Protein AF-A0A822DID0-F1 (afdb_monomer)

Secondary structure (DSSP, 8-state):
-TTTTT-HHHHHHHHHHT-STTHHHHHHT----SGGGSTTSTT-S-SSHHHHHHHTT-HHHHHHH-

Solvent-accessible surface area (backbone atoms only — not comparable to full-atom values): 3893 Å² total; per-residue (Å²): 108,46,76,82,70,68,36,60,70,58,45,52,49,50,52,64,72,27,64,55,84,68,46,39,61,50,60,60,66,38,68,49,78,51,81,68,30,31,87,94,38,99,58,48,34,77,36,25,58,58,36,37,25,60,73,66,73,33,62,74,55,42,63,74,72,107

Sequence (66 aa):
LAIVKREANMVDWLLSHASLEPYKHGLLAARATGDFFKIDQPSYYGETPLGFACCTNQWDMVEILL

Mean predicted aligned error: 3.61 Å

Foldseek 3Di:
DCLVVVPLVVLLVCLVVLVPPPSNVCQQPQFPPPPCQDPVHPNPQPRGQLSNCVVVVVVSSNVSSD

Structure (mmCIF, N/CA/C/O backbone):
data_AF-A0A822DID0-F1
#
_entry.id   AF-A0A822DID0-F1
#
loop_
_atom_site.group_PDB
_atom_site.id
_atom_site.type_symbol
_atom_site.label_atom_id
_atom_site.label_alt_id
_atom_site.label_comp_id
_atom_site.label_asym_id
_atom_site.label_entity_id
_atom_site.label_seq_id
_atom_site.pdbx_PDB_ins_code
_atom_site.Cartn_x
_atom_site.Cartn_y
_atom_site.Cartn_z
_atom_site.occupancy
_atom_site.B_iso_or_equiv
_atom_site.auth_seq_id
_atom_site.auth_comp_id
_atom_site.auth_asym_id
_atom_site.auth_atom_id
_atom_site.pdbx_PDB_model_num
ATOM 1 N N . LEU A 1 1 ? 1.477 -8.065 -1.414 1.00 84.62 1 LEU A N 1
ATOM 2 C CA . LEU A 1 1 ? 2.158 -8.819 -0.329 1.00 84.62 1 LEU A CA 1
ATOM 3 C C . LEU A 1 1 ? 3.424 -8.119 0.166 1.00 84.62 1 LEU A C 1
ATOM 5 O O . LEU A 1 1 ? 3.538 -7.978 1.373 1.00 84.62 1 LEU A O 1
ATOM 9 N N . ALA A 1 2 ? 4.317 -7.631 -0.708 1.00 93.19 2 ALA A N 1
ATOM 10 C CA . ALA A 1 2 ? 5.538 -6.906 -0.307 1.00 93.19 2 ALA A CA 1
ATOM 11 C C . ALA A 1 2 ? 5.286 -5.752 0.688 1.00 93.19 2 ALA A C 1
ATOM 13 O O . ALA A 1 2 ? 5.890 -5.721 1.754 1.00 93.19 2 ALA A O 1
ATOM 14 N N . ILE A 1 3 ? 4.298 -4.894 0.407 1.00 95.00 3 ILE A N 1
ATOM 15 C CA . ILE A 1 3 ? 3.882 -3.793 1.302 1.00 95.00 3 ILE A CA 1
ATOM 16 C C . ILE A 1 3 ? 3.328 -4.324 2.638 1.00 95.00 3 ILE A C 1
ATOM 18 O O . ILE A 1 3 ? 3.614 -3.793 3.702 1.00 95.00 3 ILE A O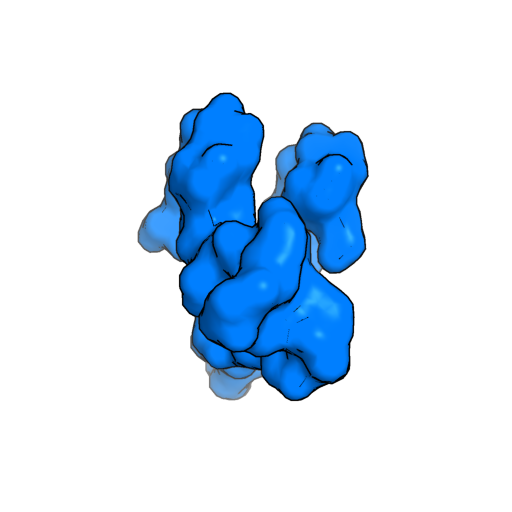 1
ATOM 22 N N . VAL A 1 4 ? 2.578 -5.432 2.629 1.00 94.00 4 VAL A N 1
ATOM 23 C CA . VAL A 1 4 ? 2.073 -6.059 3.870 1.00 94.00 4 VAL A CA 1
ATOM 24 C C . VAL A 1 4 ? 3.233 -6.529 4.758 1.00 94.00 4 VAL A C 1
ATOM 26 O O . VAL A 1 4 ? 3.135 -6.479 5.980 1.00 94.00 4 VAL A O 1
ATOM 29 N N . LYS A 1 5 ? 4.335 -6.978 4.147 1.00 95.94 5 LYS A N 1
ATOM 30 C CA . LYS A 1 5 ? 5.552 -7.434 4.831 1.00 95.94 5 LYS A CA 1
ATOM 31 C C . LYS A 1 5 ? 6.557 -6.316 5.128 1.00 95.94 5 LYS A C 1
ATOM 33 O O . LYS A 1 5 ? 7.550 -6.598 5.787 1.00 95.94 5 LYS A O 1
ATOM 38 N N . ARG A 1 6 ? 6.284 -5.073 4.707 1.00 94.50 6 ARG A N 1
ATOM 39 C CA . ARG A 1 6 ? 7.195 -3.919 4.827 1.00 94.50 6 ARG A CA 1
ATOM 40 C C . ARG A 1 6 ? 8.561 -4.157 4.170 1.00 94.50 6 ARG A C 1
ATOM 42 O O . ARG A 1 6 ? 9.595 -3.734 4.676 1.00 94.50 6 ARG A O 1
ATOM 49 N N . GLU A 1 7 ? 8.575 -4.865 3.043 1.00 96.00 7 GLU A N 1
ATOM 50 C CA . GLU A 1 7 ? 9.810 -5.178 2.317 1.00 96.00 7 GLU A CA 1
ATOM 51 C C . GLU A 1 7 ? 10.090 -4.144 1.219 1.00 96.00 7 GLU A C 1
ATOM 53 O O . GLU A 1 7 ? 9.818 -4.390 0.042 1.00 96.00 7 GLU A O 1
ATOM 58 N N . ALA A 1 8 ? 10.658 -2.998 1.607 1.00 94.25 8 ALA A N 1
ATOM 59 C CA . ALA A 1 8 ? 10.971 -1.871 0.717 1.00 94.25 8 ALA A CA 1
ATOM 60 C C . ALA A 1 8 ? 11.746 -2.286 -0.540 1.00 94.25 8 ALA A C 1
ATOM 62 O O . ALA A 1 8 ? 11.300 -2.047 -1.657 1.00 94.25 8 ALA A O 1
ATOM 63 N N . ASN A 1 9 ? 12.845 -3.024 -0.355 1.00 93.94 9 ASN A N 1
ATOM 64 C CA . ASN A 1 9 ? 13.691 -3.478 -1.459 1.00 93.94 9 ASN A CA 1
ATOM 65 C C . ASN A 1 9 ? 12.921 -4.340 -2.471 1.00 93.94 9 ASN A C 1
ATOM 67 O O . ASN A 1 9 ? 13.196 -4.284 -3.666 1.00 93.94 9 ASN A O 1
ATOM 71 N N . MET A 1 10 ? 11.956 -5.145 -2.010 1.00 93.12 10 MET A N 1
ATOM 72 C CA . MET A 1 10 ? 11.125 -5.949 -2.906 1.00 93.12 10 MET A CA 1
ATOM 73 C C . MET A 1 10 ? 10.110 -5.077 -3.648 1.00 93.12 10 MET A C 1
ATOM 75 O O . MET A 1 10 ? 9.849 -5.331 -4.820 1.00 93.12 10 MET A O 1
ATOM 79 N N . VAL A 1 11 ? 9.550 -4.051 -3.000 1.00 93.25 11 VAL A N 1
ATOM 80 C CA . VAL A 1 11 ? 8.672 -3.075 -3.666 1.00 93.25 11 VAL A CA 1
ATOM 81 C C . VAL A 1 11 ? 9.444 -2.322 -4.752 1.00 93.25 11 VAL A C 1
ATOM 83 O O . VAL A 1 11 ? 8.996 -2.305 -5.897 1.00 93.25 11 VAL A O 1
ATOM 86 N N . ASP A 1 12 ? 10.635 -1.809 -4.441 1.00 91.62 12 ASP A N 1
ATOM 87 C CA . ASP A 1 12 ? 11.512 -1.142 -5.412 1.00 91.62 12 ASP A CA 1
ATOM 88 C C . ASP A 1 12 ? 11.906 -2.067 -6.563 1.00 91.62 12 ASP A C 1
ATOM 90 O O . ASP 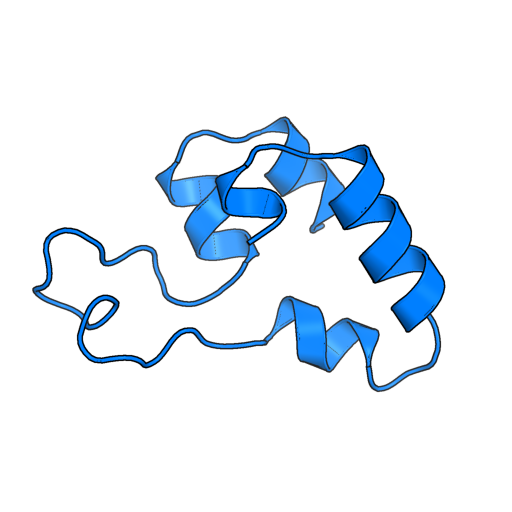A 1 12 ? 11.862 -1.690 -7.738 1.00 91.62 12 ASP A O 1
ATOM 94 N N . TRP A 1 13 ? 12.256 -3.315 -6.251 1.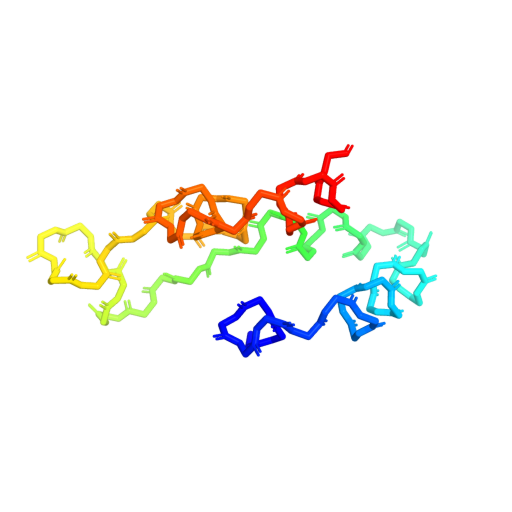00 90.75 13 TRP A N 1
ATOM 95 C CA . TRP A 1 13 ? 12.582 -4.311 -7.265 1.00 90.75 13 TRP A CA 1
ATOM 96 C C . TRP A 1 13 ? 11.386 -4.578 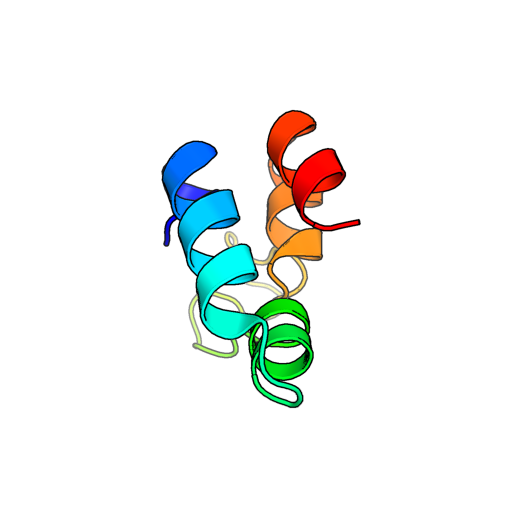-8.190 1.00 90.75 13 TRP A C 1
ATOM 98 O O . TRP A 1 13 ? 11.540 -4.564 -9.409 1.00 90.75 13 TRP A O 1
ATOM 108 N N . LEU A 1 14 ? 10.178 -4.736 -7.640 1.00 89.94 14 LEU A N 1
ATOM 109 C CA . LEU A 1 14 ? 8.958 -4.944 -8.425 1.00 89.94 14 LEU A CA 1
ATOM 110 C C . LEU A 1 14 ? 8.642 -3.743 -9.323 1.00 89.94 14 LEU A C 1
ATOM 112 O O . LEU A 1 14 ? 8.354 -3.932 -10.503 1.00 89.94 14 LEU A O 1
ATOM 116 N N . LEU A 1 15 ? 8.721 -2.516 -8.801 1.00 89.12 15 LEU A N 1
ATOM 117 C CA . LEU A 1 15 ? 8.433 -1.302 -9.571 1.00 89.12 15 LEU A CA 1
ATOM 118 C C . LEU A 1 15 ? 9.493 -1.025 -10.647 1.00 89.12 15 LEU A C 1
ATOM 120 O O . LEU A 1 15 ? 9.151 -0.572 -11.739 1.00 89.12 15 LEU A O 1
ATOM 124 N N . SER A 1 16 ? 10.763 -1.330 -10.369 1.00 87.31 16 SER A N 1
ATOM 125 C CA . SER A 1 16 ? 11.860 -1.193 -11.336 1.00 87.31 16 SER A CA 1
ATOM 126 C C . SER A 1 16 ? 11.846 -2.269 -12.422 1.00 87.31 16 SER A C 1
ATOM 128 O O . SER A 1 16 ? 12.249 -1.981 -13.545 1.00 87.31 16 SER A O 1
ATOM 130 N N . HIS A 1 17 ? 11.356 -3.481 -12.144 1.00 82.50 17 HIS A N 1
ATOM 131 C CA . HIS A 1 17 ? 11.240 -4.557 -13.142 1.00 82.50 17 HIS A CA 1
ATOM 132 C C . HIS A 1 17 ? 9.911 -4.518 -13.906 1.00 82.50 17 HIS A C 1
ATOM 134 O O . HIS A 1 17 ? 9.832 -5.008 -15.030 1.00 82.50 17 HIS A O 1
ATOM 140 N N . ALA A 1 18 ? 8.886 -3.871 -13.349 1.00 75.69 18 ALA A N 1
ATOM 141 C CA . ALA A 1 18 ? 7.649 -3.529 -14.049 1.00 75.69 18 ALA A CA 1
ATOM 142 C C . ALA A 1 18 ? 7.757 -2.235 -14.879 1.00 75.69 18 ALA A C 1
ATOM 144 O O . ALA A 1 18 ? 6.741 -1.713 -15.329 1.00 75.69 18 ALA A O 1
ATOM 145 N N . SER A 1 19 ? 8.972 -1.714 -15.084 1.00 62.19 19 SER A N 1
ATOM 146 C CA . SER A 1 19 ? 9.260 -0.415 -15.715 1.00 62.19 19 SER A CA 1
ATOM 147 C C . SER A 1 19 ? 8.861 -0.295 -17.190 1.00 62.19 19 SER A C 1
ATOM 149 O O . SER A 1 19 ? 8.915 0.801 -17.744 1.00 62.19 19 SER A O 1
ATOM 151 N N . LEU A 1 20 ? 8.419 -1.381 -17.828 1.00 62.66 20 LEU A N 1
ATOM 152 C CA . LEU A 1 20 ? 7.734 -1.298 -19.112 1.00 62.66 20 LEU A CA 1
ATOM 153 C C . LEU A 1 20 ? 6.273 -0.903 -18.872 1.00 62.66 20 LEU A C 1
ATOM 155 O O . LEU A 1 20 ? 5.499 -1.644 -18.266 1.00 62.66 20 LEU A O 1
ATOM 159 N N . GLU A 1 21 ? 5.875 0.260 -19.380 1.00 62.47 21 GLU A N 1
ATOM 160 C CA . GLU A 1 21 ? 4.457 0.577 -19.544 1.00 62.47 21 GLU A CA 1
ATOM 161 C C . GLU A 1 21 ? 3.773 -0.536 -20.351 1.00 62.47 21 GLU A C 1
ATOM 163 O O . GLU A 1 21 ? 4.348 -0.989 -21.348 1.00 62.47 21 GLU A O 1
ATOM 168 N N . PRO A 1 22 ? 2.579 -1.024 -19.957 1.00 67.94 22 PRO A N 1
ATOM 169 C CA . PRO A 1 22 ? 1.626 -0.503 -18.959 1.00 67.94 22 PRO A CA 1
ATOM 170 C C . PRO A 1 22 ? 1.698 -1.162 -17.560 1.00 67.94 22 PRO A C 1
ATOM 172 O O 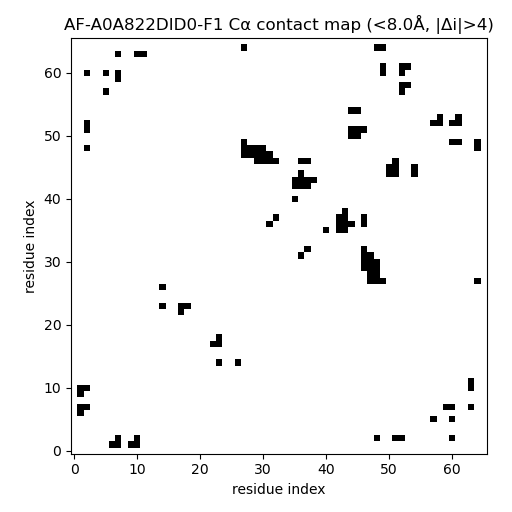. PRO A 1 22 ? 0.795 -0.994 -16.733 1.00 67.94 22 PRO A O 1
ATOM 175 N N . TYR A 1 23 ? 2.720 -1.979 -17.286 1.00 78.75 23 TYR A N 1
ATOM 176 C CA . TYR A 1 23 ? 2.738 -2.866 -16.117 1.00 78.75 23 TYR A CA 1
ATOM 177 C C . TYR A 1 23 ? 2.905 -2.116 -14.793 1.00 78.75 23 TYR A C 1
ATOM 179 O O . TYR A 1 23 ? 2.270 -2.485 -13.803 1.00 78.75 23 TYR A O 1
ATOM 187 N N . LYS A 1 24 ? 3.684 -1.027 -14.774 1.00 83.44 24 LYS A N 1
ATOM 188 C CA . LYS A 1 24 ? 3.841 -0.167 -13.593 1.00 83.44 24 LYS A CA 1
ATOM 189 C C . LYS A 1 24 ? 2.512 0.458 -13.162 1.00 83.44 24 LYS A C 1
ATOM 191 O O . LYS A 1 24 ? 2.132 0.327 -11.998 1.00 83.44 24 LYS A O 1
ATOM 196 N N . HIS A 1 25 ? 1.769 1.070 -14.087 1.00 84.19 25 HIS A N 1
ATOM 197 C CA . HIS A 1 25 ? 0.440 1.614 -13.780 1.00 84.19 25 HIS A CA 1
ATOM 198 C C . HIS A 1 25 ? -0.529 0.523 -13.333 1.00 84.19 25 HIS A C 1
ATOM 200 O O . HIS A 1 25 ? -1.280 0.733 -12.383 1.00 84.19 25 HIS A O 1
ATOM 206 N N . GLY A 1 26 ? -0.480 -0.653 -13.964 1.00 88.19 26 GLY A N 1
ATOM 207 C CA . GLY A 1 26 ? -1.281 -1.803 -13.551 1.00 88.19 26 GLY A CA 1
ATOM 208 C C . GLY A 1 26 ? -1.012 -2.226 -12.106 1.00 88.19 26 GLY A C 1
ATOM 209 O O . GLY A 1 26 ? -1.958 -2.481 -11.367 1.00 88.19 26 GLY A O 1
ATOM 210 N N . LEU A 1 27 ? 0.255 -2.252 -11.677 1.00 88.75 27 LEU A N 1
ATOM 211 C CA . LEU A 1 27 ? 0.624 -2.579 -10.297 1.00 88.75 27 LEU A CA 1
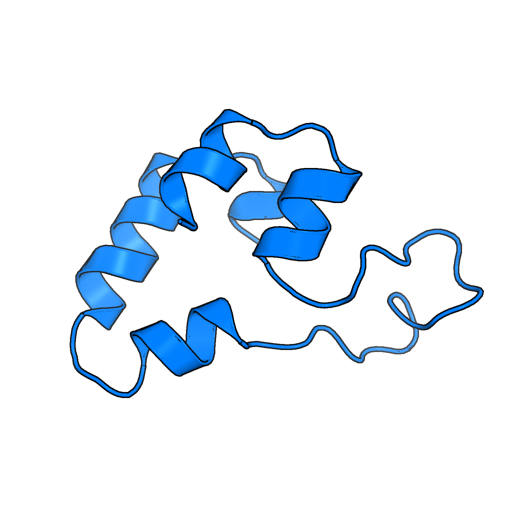ATOM 212 C C . LEU A 1 27 ? 0.171 -1.509 -9.302 1.00 88.75 27 LEU A C 1
ATOM 214 O O . LEU A 1 27 ? -0.385 -1.861 -8.264 1.00 88.75 27 LEU A O 1
ATOM 218 N N . LEU A 1 28 ? 0.370 -0.226 -9.613 1.00 91.75 28 LEU A N 1
ATOM 219 C CA . LEU A 1 28 ? -0.020 0.882 -8.732 1.00 91.75 28 LEU A CA 1
ATOM 220 C C . LEU A 1 28 ? -1.545 1.041 -8.627 1.00 91.75 28 LEU A C 1
ATOM 222 O O . LEU A 1 28 ? -2.052 1.422 -7.574 1.00 91.75 28 LEU A O 1
ATOM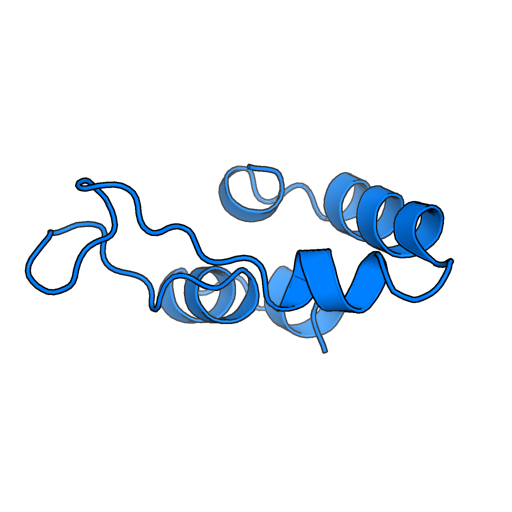 226 N N . ALA A 1 29 ? -2.280 0.713 -9.692 1.00 92.38 29 ALA A N 1
ATOM 227 C CA . ALA A 1 29 ? -3.740 0.761 -9.738 1.00 92.38 29 ALA A CA 1
ATOM 228 C C . ALA A 1 29 ? -4.417 -0.575 -9.376 1.00 92.38 29 ALA A C 1
ATOM 230 O O . ALA A 1 29 ? -5.648 -0.658 -9.397 1.00 92.38 29 ALA A O 1
ATOM 231 N N . ALA A 1 30 ? -3.648 -1.625 -9.065 1.00 92.38 30 ALA A N 1
ATOM 232 C CA . ALA A 1 30 ? -4.194 -2.939 -8.748 1.00 92.38 30 ALA A CA 1
ATOM 233 C C . ALA A 1 30 ? -5.126 -2.859 -7.533 1.00 92.38 30 ALA A C 1
ATOM 235 O O . ALA A 1 30 ? -4.753 -2.333 -6.485 1.00 92.38 30 ALA A O 1
ATOM 236 N N . ARG A 1 31 ? -6.335 -3.416 -7.662 1.00 94.62 31 ARG A N 1
ATOM 237 C CA . ARG A 1 31 ? -7.329 -3.427 -6.585 1.00 94.62 31 ARG A CA 1
ATOM 238 C C . ARG A 1 31 ? -7.421 -4.794 -5.923 1.00 94.62 31 ARG A C 1
ATOM 240 O O . ARG A 1 31 ? -7.637 -5.804 -6.589 1.00 94.62 31 ARG A O 1
ATOM 247 N N . ALA A 1 32 ? -7.320 -4.821 -4.601 1.00 93.75 32 ALA A N 1
ATOM 248 C CA . ALA A 1 32 ? -7.626 -5.985 -3.785 1.00 93.75 32 ALA A CA 1
ATOM 249 C C . ALA A 1 32 ? -9.140 -6.040 -3.519 1.00 93.75 32 ALA A C 1
ATOM 251 O O . ALA A 1 32 ? -9.607 -5.547 -2.503 1.00 93.75 32 ALA A O 1
ATOM 252 N N . THR A 1 33 ? -9.914 -6.628 -4.438 1.00 93.94 33 THR A N 1
ATOM 253 C CA . THR A 1 33 ? -11.395 -6.674 -4.372 1.00 93.94 33 THR A CA 1
ATOM 254 C C . THR A 1 33 ? -11.959 -7.962 -3.760 1.00 93.94 33 THR A C 1
ATOM 256 O O . THR A 1 33 ? -13.150 -8.248 -3.897 1.00 93.94 33 THR A O 1
ATOM 259 N N . GLY A 1 34 ? -11.110 -8.794 -3.151 1.00 92.88 34 GLY A N 1
ATOM 260 C CA . GLY A 1 34 ? -11.557 -10.012 -2.472 1.00 92.88 34 GLY A CA 1
ATOM 261 C C . GLY A 1 34 ? -12.473 -9.688 -1.291 1.00 92.88 34 GLY A C 1
ATOM 262 O O . GLY A 1 34 ? -12.361 -8.612 -0.709 1.00 92.88 34 GLY A O 1
ATOM 263 N N . ASP A 1 35 ? -13.346 -10.624 -0.906 1.00 94.88 35 ASP A N 1
ATOM 264 C CA . ASP A 1 35 ? -14.354 -10.397 0.144 1.00 94.88 35 ASP A CA 1
ATOM 265 C C . ASP A 1 35 ? -13.763 -9.877 1.460 1.00 94.88 35 ASP A C 1
ATOM 267 O O . ASP A 1 35 ? -14.391 -9.065 2.125 1.00 94.88 35 ASP A O 1
ATOM 271 N N . PHE A 1 36 ? -12.531 -10.274 1.789 1.00 92.38 36 PHE A N 1
ATOM 272 C CA . PHE A 1 36 ? -11.794 -9.827 2.973 1.00 92.38 36 PHE A CA 1
ATOM 273 C C . PHE A 1 36 ? -11.457 -8.321 2.987 1.00 92.38 36 PHE A C 1
ATOM 275 O O . PHE A 1 36 ? -11.280 -7.740 4.054 1.00 92.38 36 PHE A O 1
ATOM 282 N N . PHE A 1 37 ? -11.370 -7.687 1.815 1.00 93.50 37 PHE A N 1
ATOM 283 C CA . PHE A 1 37 ? -10.948 -6.293 1.634 1.00 93.50 37 PHE A CA 1
ATOM 284 C C . PHE A 1 37 ? -12.097 -5.368 1.216 1.00 93.50 37 PHE A C 1
ATOM 286 O O . PHE A 1 37 ? -11.838 -4.255 0.769 1.00 93.50 37 PHE A O 1
ATOM 293 N N . LYS A 1 38 ? -13.355 -5.813 1.322 1.00 93.69 38 LYS A N 1
ATOM 294 C CA . LYS A 1 38 ? -14.527 -4.990 0.993 1.00 93.69 38 LYS A CA 1
ATOM 295 C C . LYS A 1 38 ? -14.773 -3.907 2.039 1.00 93.69 38 LYS A C 1
ATOM 297 O O . LYS A 1 38 ? -14.421 -4.064 3.207 1.00 93.69 38 LYS A O 1
ATOM 302 N N . ILE A 1 39 ? -15.438 -2.832 1.613 1.00 86.38 39 ILE A N 1
ATOM 303 C CA . ILE A 1 39 ? -16.014 -1.847 2.532 1.00 86.38 39 ILE A CA 1
ATOM 304 C C . ILE A 1 39 ? -16.910 -2.578 3.549 1.00 86.38 39 ILE A C 1
ATOM 306 O O . ILE A 1 39 ? -17.544 -3.576 3.206 1.00 86.38 39 ILE A O 1
ATOM 310 N N . ASP A 1 40 ? -16.873 -2.141 4.806 1.00 91.69 40 ASP A N 1
ATOM 311 C CA . ASP A 1 40 ? -17.506 -2.781 5.976 1.00 91.69 40 ASP A CA 1
ATOM 312 C C . ASP A 1 40 ? -16.803 -4.028 6.542 1.00 91.69 40 ASP A C 1
ATOM 314 O O . ASP A 1 40 ? -17.246 -4.576 7.553 1.00 91.69 40 ASP A O 1
ATOM 318 N N . GLN A 1 41 ? -15.674 -4.458 5.969 1.00 93.81 41 GLN A N 1
ATOM 319 C CA . GLN A 1 41 ? -14.809 -5.447 6.617 1.00 93.81 41 GLN A CA 1
ATOM 320 C C . GLN A 1 41 ? -13.763 -4.787 7.528 1.00 93.81 41 GLN A C 1
ATOM 322 O O . GLN A 1 41 ? -13.264 -3.704 7.212 1.00 93.81 41 GLN A O 1
ATOM 327 N N . PRO A 1 42 ? -13.332 -5.463 8.615 1.00 90.12 42 PRO A N 1
ATOM 328 C CA . PRO A 1 42 ? -12.267 -4.965 9.495 1.00 90.12 42 PRO A CA 1
ATOM 329 C C . PRO A 1 42 ? -10.934 -4.692 8.784 1.00 90.12 42 PRO A C 1
ATOM 331 O O . PRO A 1 42 ? -10.090 -3.962 9.297 1.00 90.12 42 PRO A O 1
ATOM 334 N N . SER A 1 43 ? -10.732 -5.300 7.614 1.00 89.69 43 SER A N 1
ATOM 335 C CA . SER A 1 43 ? -9.512 -5.207 6.815 1.00 89.69 43 SER A CA 1
ATOM 336 C C . SER A 1 43 ? -9.695 -4.385 5.535 1.00 89.69 43 SER A C 1
ATOM 338 O O . SER A 1 43 ? -9.022 -4.626 4.533 1.00 89.69 43 SER A O 1
ATOM 340 N N . TYR A 1 44 ? -10.592 -3.398 5.558 1.00 94.12 44 TYR A N 1
ATOM 341 C CA . TYR A 1 44 ? -10.713 -2.417 4.484 1.00 94.12 44 TYR A CA 1
ATOM 342 C C . TYR A 1 44 ? -9.611 -1.351 4.567 1.00 94.12 44 TYR A C 1
ATOM 344 O O . TYR A 1 44 ? -9.509 -0.623 5.553 1.00 94.12 44 TYR A O 1
ATOM 352 N N . TYR A 1 45 ? -8.815 -1.224 3.501 1.00 93.69 45 TYR A N 1
ATOM 353 C CA . TYR A 1 45 ? -7.686 -0.282 3.426 1.00 93.69 45 TYR A CA 1
ATOM 354 C C . TYR A 1 45 ? -7.672 0.551 2.130 1.00 93.69 45 TYR A C 1
ATOM 356 O O . TYR A 1 45 ? -6.616 0.945 1.645 1.00 93.69 45 TYR A O 1
ATOM 364 N N . GLY A 1 46 ? -8.833 0.769 1.503 1.00 88.31 46 GLY A N 1
ATOM 365 C CA . GLY A 1 46 ? -8.927 1.531 0.24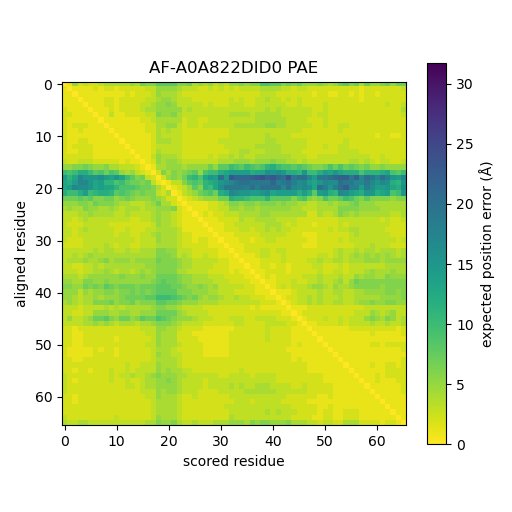6 1.00 88.31 46 GLY A CA 1
ATOM 366 C C . GLY A 1 46 ? -8.474 0.771 -1.009 1.00 88.31 46 GLY A C 1
ATOM 367 O O . GLY A 1 46 ? -8.302 1.384 -2.060 1.00 88.31 46 GLY A O 1
ATOM 368 N N . GLU A 1 47 ? -8.287 -0.550 -0.895 1.00 93.56 47 GLU A N 1
ATOM 369 C CA . GLU A 1 47 ? -8.092 -1.543 -1.971 1.00 93.56 47 GLU A CA 1
ATOM 370 C C . GLU A 1 47 ? -6.861 -1.375 -2.876 1.00 93.56 47 GLU A C 1
ATOM 372 O O . GLU A 1 47 ? -6.551 -2.295 -3.625 1.00 93.56 47 GLU A O 1
ATOM 377 N N . THR A 1 48 ? -6.137 -0.262 -2.806 1.00 95.44 48 THR A N 1
ATOM 378 C CA . THR A 1 48 ? -4.940 0.017 -3.616 1.00 95.44 48 THR A CA 1
ATOM 379 C C . THR A 1 48 ? -3.655 -0.152 -2.797 1.00 95.44 48 THR A C 1
ATOM 381 O O . THR A 1 48 ? -3.697 -0.049 -1.567 1.00 95.44 48 THR A O 1
ATOM 384 N N . PRO A 1 49 ? -2.489 -0.363 -3.441 1.00 96.06 49 PRO A N 1
ATOM 385 C CA . PRO A 1 49 ? -1.193 -0.381 -2.764 1.00 96.06 49 PRO A CA 1
ATOM 386 C C . PRO A 1 49 ? -0.948 0.872 -1.915 1.00 96.06 49 PRO A C 1
ATOM 388 O O . PRO A 1 49 ? -0.575 0.758 -0.747 1.00 96.06 49 PRO A O 1
ATOM 391 N N . LEU A 1 50 ? -1.218 2.054 -2.483 1.00 96.44 50 LEU A N 1
ATOM 392 C CA . LEU A 1 50 ? -1.050 3.336 -1.799 1.00 96.44 50 LEU A CA 1
ATOM 393 C C . LEU A 1 50 ? -2.045 3.491 -0.643 1.00 96.44 50 LEU A C 1
ATOM 395 O O . LEU A 1 50 ? -1.642 3.852 0.459 1.00 96.44 50 LEU A O 1
ATOM 399 N N . GLY A 1 51 ? -3.322 3.156 -0.862 1.00 95.69 51 GLY A N 1
ATOM 400 C CA . GLY A 1 51 ? -4.334 3.167 0.198 1.00 95.69 51 GLY A CA 1
ATOM 401 C C . GLY A 1 51 ? -3.921 2.299 1.386 1.00 95.69 51 GLY A C 1
ATOM 402 O O . GLY A 1 51 ? -3.951 2.754 2.529 1.00 95.69 51 GLY A O 1
ATOM 403 N N . PHE A 1 52 ? -3.416 1.093 1.115 1.00 96.25 52 PHE A N 1
ATOM 404 C CA . PHE A 1 52 ? -2.922 0.195 2.152 1.00 96.25 52 PHE A CA 1
ATOM 405 C C . PHE A 1 52 ? -1.727 0.779 2.922 1.00 96.25 52 PHE A C 1
ATOM 407 O O . PHE A 1 52 ? -1.715 0.735 4.156 1.00 96.25 52 PHE A O 1
ATOM 414 N N . ALA A 1 53 ? -0.730 1.334 2.227 1.00 96.75 53 ALA A N 1
ATOM 415 C CA . ALA A 1 53 ? 0.439 1.949 2.861 1.00 96.75 53 ALA A CA 1
ATOM 416 C C . ALA A 1 53 ? 0.043 3.129 3.770 1.00 96.75 53 ALA A C 1
ATOM 418 O O . ALA A 1 53 ? 0.475 3.188 4.925 1.00 96.75 53 ALA A O 1
ATOM 419 N N . CYS A 1 54 ? -0.861 3.995 3.297 1.00 96.62 54 CYS A N 1
ATOM 420 C CA . CYS A 1 54 ? -1.413 5.110 4.068 1.00 96.62 54 CYS A CA 1
ATOM 421 C C . CYS A 1 54 ? -2.185 4.631 5.308 1.00 96.62 54 CYS A C 1
ATOM 423 O O . CYS A 1 54 ? -1.913 5.083 6.418 1.00 96.62 54 CYS A O 1
ATOM 425 N N . CYS A 1 55 ? -3.115 3.681 5.156 1.00 95.75 55 CYS A N 1
ATOM 426 C CA . CYS A 1 55 ? -3.935 3.184 6.268 1.00 95.75 55 CYS A CA 1
ATOM 427 C C . CYS A 1 55 ? -3.131 2.422 7.336 1.00 95.75 55 CYS A C 1
ATOM 429 O O . CYS A 1 55 ? -3.612 2.253 8.455 1.00 95.75 55 CYS A O 1
ATOM 431 N N . THR A 1 56 ? -1.925 1.947 7.008 1.00 95.44 56 THR A N 1
ATOM 432 C CA . THR A 1 56 ? -1.071 1.165 7.917 1.00 95.44 56 THR A CA 1
ATOM 433 C C . THR A 1 56 ? 0.155 1.931 8.433 1.00 95.44 56 THR A C 1
ATOM 435 O O . THR A 1 56 ? 1.045 1.319 9.035 1.00 95.44 56 THR A O 1
ATOM 438 N N . ASN A 1 57 ? 0.187 3.261 8.249 1.00 96.19 57 ASN A N 1
ATOM 439 C CA . ASN A 1 57 ? 1.265 4.165 8.678 1.00 96.19 57 ASN A CA 1
ATOM 440 C C . ASN A 1 57 ? 2.663 3.736 8.182 1.00 96.19 57 ASN A C 1
ATOM 442 O O . ASN A 1 57 ? 3.634 3.761 8.941 1.00 96.19 57 ASN A O 1
ATOM 446 N N . GLN A 1 58 ? 2.761 3.292 6.928 1.00 96.56 58 GLN A N 1
ATOM 447 C CA . GLN A 1 58 ? 4.022 2.896 6.289 1.00 96.56 58 GLN A CA 1
ATOM 448 C C . GLN A 1 58 ? 4.555 4.035 5.419 1.00 96.56 58 GLN A C 1
ATOM 450 O O . GLN A 1 58 ? 4.416 4.009 4.199 1.00 96.56 58 GLN A O 1
ATOM 455 N N . TRP A 1 59 ? 5.097 5.072 6.056 1.00 95.94 59 TRP A N 1
ATOM 456 C CA . TRP A 1 59 ? 5.556 6.290 5.374 1.00 95.94 59 TRP A CA 1
ATOM 457 C C . TRP A 1 59 ? 6.644 6.021 4.332 1.00 95.94 59 TRP A C 1
ATOM 459 O O . TRP A 1 59 ? 6.591 6.568 3.239 1.00 95.94 59 TRP A O 1
ATOM 469 N N . ASP A 1 60 ? 7.554 5.102 4.640 1.00 94.81 60 ASP A N 1
ATOM 470 C CA . ASP A 1 60 ? 8.569 4.584 3.724 1.00 94.81 60 ASP A CA 1
ATOM 471 C C . ASP A 1 60 ? 7.952 3.987 2.450 1.00 94.81 60 ASP A C 1
ATOM 473 O O . ASP A 1 60 ? 8.423 4.233 1.344 1.00 94.81 60 ASP A O 1
ATOM 477 N N . MET A 1 61 ? 6.852 3.241 2.582 1.00 95.88 61 MET A N 1
ATOM 478 C CA . MET A 1 61 ? 6.152 2.683 1.423 1.00 95.88 61 MET A CA 1
ATOM 479 C C . MET A 1 61 ? 5.375 3.751 0.656 1.00 95.88 61 MET A C 1
ATOM 481 O O . MET A 1 61 ? 5.283 3.671 -0.565 1.00 95.88 61 MET A O 1
ATOM 485 N N . VAL A 1 62 ? 4.804 4.738 1.350 1.00 95.88 62 VAL A N 1
ATOM 486 C CA . VAL A 1 62 ? 4.116 5.864 0.701 1.00 95.88 62 VAL A CA 1
ATOM 487 C C . VAL A 1 62 ? 5.090 6.644 -0.179 1.00 95.88 62 VAL A C 1
ATOM 489 O O . VAL A 1 62 ? 4.741 6.958 -1.311 1.00 95.88 62 VAL A O 1
ATOM 492 N N . GLU A 1 63 ? 6.309 6.896 0.303 1.00 95.50 63 GLU A N 1
ATOM 493 C CA . GLU A 1 63 ? 7.359 7.571 -0.467 1.00 95.50 63 GLU A CA 1
ATOM 494 C C . GLU A 1 63 ? 7.778 6.780 -1.714 1.00 95.50 63 GLU A C 1
ATOM 496 O O . GLU A 1 63 ? 7.961 7.376 -2.766 1.00 95.50 63 GLU A O 1
ATOM 501 N N . ILE A 1 64 ? 7.876 5.449 -1.633 1.00 93.12 64 ILE A N 1
ATOM 502 C CA . ILE A 1 64 ? 8.227 4.594 -2.785 1.00 93.12 64 ILE A CA 1
ATOM 503 C C . ILE A 1 64 ? 7.112 4.549 -3.848 1.00 93.12 64 ILE A C 1
ATOM 505 O O . ILE A 1 64 ? 7.376 4.357 -5.037 1.00 93.12 64 ILE A O 1
ATOM 509 N N . LEU A 1 65 ? 5.849 4.658 -3.428 1.00 92.25 65 LEU A N 1
ATOM 510 C CA . LEU A 1 65 ? 4.683 4.505 -4.307 1.00 92.25 65 LEU A CA 1
ATOM 511 C C . LEU A 1 65 ? 4.271 5.804 -5.022 1.00 92.25 65 LEU A C 1
ATOM 513 O O . LEU A 1 65 ? 3.392 5.738 -5.889 1.00 92.25 65 LEU A O 1
ATOM 517 N N . LEU A 1 66 ? 4.869 6.944 -4.661 1.00 90.06 66 LEU A N 1
ATOM 518 C CA . LEU A 1 66 ? 4.662 8.267 -5.265 1.00 90.06 66 LEU A CA 1
ATOM 519 C C . LEU A 1 66 ? 5.783 8.608 -6.255 1.00 90.06 66 LEU A C 1
ATOM 521 O O . LEU A 1 66 ? 5.441 9.120 -7.346 1.00 90.06 66 LEU A O 1
#

InterPro domains:
  IPR002110 Ankyrin repeat [PF00023] (45-66)
  IPR036770 Ankyrin repeat-containing domain superfamily [G3DSA:1.25.40.20] (1-66)
 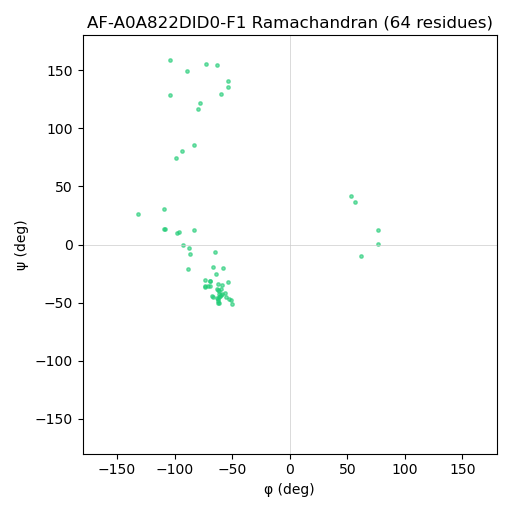 IPR036770 Ankyrin repeat-containing domain superfamily [SSF48403] (2-66)

Nearest PDB structures (foldseek):
  7l2u-assembly1_B  TM=8.998E-01  e=2.095E-01  Rattus norvegicus
  6xkc-assembly1_A  TM=3.543E-01  e=7.973E+00  Homo sapiens

Organism: NCBI:txid392032

pLDDT: mean 90.48, std 8.02, range [62.19, 96.75]

Radius of gyration: 11.93 Å; Cα contacts (8 Å, |Δi|>4): 67; chains: 1; bounding box: 31×19×29 Å